Protein AF-A0A2N9MQH6-F1 (afdb_monomer)

Secondary structure (DSSP, 8-state):
------SSEEEEEEEESSEEEEEEEESSS-EE-TTSPEEPS-S--EEEEEE-TT--EEEETTS-----TTBPPBTTB----EEEEEEE-SEEEEEEEEETT--BHHHHSSSS-GGG-B-------SS------EEEEEEEE-S-PPPTTHHHHHHHHHHHHHHHHHHHS--

Solvent-accessible surface area (backbone atoms only — not comparable to full-atom values): 9516 Å² total; per-residue (Å²): 140,83,81,67,83,65,73,84,39,44,64,46,79,46,82,42,79,41,27,30,38,36,36,39,37,27,10,30,26,3,29,38,49,97,87,61,58,73,41,59,57,50,13,31,34,53,33,46,41,36,23,44,76,84,25,39,66,76,51,52,40,84,78,54,81,53,71,33,90,48,41,33,60,48,96,88,39,61,45,24,32,39,33,76,66,46,80,38,69,64,44,51,31,36,38,36,43,22,24,44,71,30,43,41,35,17,62,78,68,72,50,69,22,59,86,77,36,53,69,76,44,51,58,59,63,90,67,93,47,51,90,42,61,53,69,50,79,46,77,45,74,68,88,73,76,77,71,91,49,63,68,59,54,52,52,53,53,51,51,54,57,52,51,54,54,57,60,63,74,74,112

Structure (mmCIF, N/CA/C/O backbone):
data_AF-A0A2N9MQH6-F1
#
_entry.id   AF-A0A2N9MQH6-F1
#
loop_
_atom_site.group_PDB
_atom_site.id
_atom_site.type_symbol
_atom_site.label_atom_id
_atom_site.label_alt_id
_atom_site.label_comp_id
_atom_site.label_asym_id
_atom_site.label_entity_id
_atom_site.label_seq_id
_atom_site.pdbx_PDB_ins_code
_atom_site.Cartn_x
_atom_site.Cartn_y
_atom_site.Cartn_z
_atom_site.occupancy
_atom_site.B_iso_or_equiv
_atom_site.auth_seq_id
_atom_site.auth_comp_id
_atom_site.auth_asym_id
_atom_site.auth_atom_id
_atom_site.pdbx_PDB_model_num
ATOM 1 N N . MET A 1 1 ? 4.335 -13.867 12.969 1.00 35.47 1 MET A N 1
ATOM 2 C CA . MET A 1 1 ? 4.332 -13.043 11.745 1.00 35.47 1 MET A CA 1
ATOM 3 C C . MET A 1 1 ? 4.646 -13.991 10.598 1.00 35.47 1 MET A C 1
ATOM 5 O O . MET A 1 1 ? 5.753 -14.500 10.551 1.00 35.47 1 MET A O 1
ATOM 9 N N . GLY A 1 2 ? 3.634 -14.409 9.834 1.00 34.22 2 GLY A N 1
ATOM 10 C CA . GLY A 1 2 ? 3.766 -15.456 8.816 1.00 34.22 2 GLY A CA 1
ATOM 11 C C . GLY A 1 2 ? 3.480 -14.872 7.443 1.00 34.22 2 GLY A C 1
ATOM 12 O O . GLY A 1 2 ? 2.329 -14.598 7.127 1.00 34.22 2 GLY A O 1
ATOM 13 N N . GLU A 1 3 ? 4.531 -14.648 6.665 1.00 38.25 3 GLU A N 1
ATOM 14 C CA . GLU A 1 3 ? 4.451 -14.167 5.290 1.00 38.25 3 GLU A CA 1
ATOM 15 C C . GLU A 1 3 ? 4.019 -15.328 4.378 1.00 38.25 3 GLU A C 1
ATOM 17 O O . GLU A 1 3 ? 4.680 -16.366 4.320 1.00 38.25 3 GLU A O 1
ATOM 22 N N . ARG A 1 4 ? 2.888 -15.195 3.676 1.00 35.91 4 ARG A N 1
ATOM 23 C CA . ARG A 1 4 ? 2.466 -16.161 2.651 1.00 35.91 4 ARG A CA 1
ATOM 24 C C . ARG A 1 4 ? 2.895 -15.621 1.285 1.00 35.91 4 ARG A C 1
ATOM 26 O O . ARG A 1 4 ? 2.129 -14.932 0.626 1.00 35.91 4 ARG A O 1
ATOM 33 N N . ARG A 1 5 ? 4.121 -15.940 0.860 1.00 41.69 5 ARG A N 1
ATOM 34 C CA . ARG A 1 5 ? 4.606 -15.654 -0.502 1.00 41.69 5 ARG A CA 1
ATOM 35 C C . ARG A 1 5 ? 3.995 -16.660 -1.482 1.00 41.69 5 ARG A C 1
ATOM 37 O O . ARG A 1 5 ? 4.428 -17.809 -1.539 1.00 41.69 5 ARG A O 1
ATOM 44 N N . ARG A 1 6 ? 2.960 -16.268 -2.226 1.00 35.75 6 ARG A N 1
ATOM 45 C CA . ARG A 1 6 ? 2.454 -17.021 -3.386 1.00 35.75 6 ARG A CA 1
ATOM 46 C C . ARG A 1 6 ? 2.097 -16.027 -4.489 1.00 35.75 6 ARG A C 1
ATOM 48 O O . ARG A 1 6 ? 1.131 -15.296 -4.345 1.00 35.75 6 ARG A O 1
ATOM 55 N N . GLY A 1 7 ? 2.840 -16.061 -5.594 1.00 50.94 7 GLY A N 1
ATOM 56 C CA . GLY A 1 7 ? 2.585 -15.214 -6.762 1.00 50.94 7 GLY A CA 1
ATOM 57 C C . GLY A 1 7 ? 3.132 -13.794 -6.620 1.00 50.94 7 GLY A C 1
ATOM 58 O O . GLY A 1 7 ? 3.666 -13.432 -5.581 1.00 50.94 7 GLY A O 1
ATOM 59 N N . HIS A 1 8 ? 3.033 -13.025 -7.702 1.00 61.34 8 HIS A N 1
ATOM 60 C CA . HIS A 1 8 ? 3.584 -11.680 -7.941 1.00 61.34 8 HIS A CA 1
ATOM 61 C C . HIS A 1 8 ? 3.010 -10.559 -7.040 1.00 61.34 8 HIS A C 1
ATOM 63 O O . HIS A 1 8 ? 2.863 -9.417 -7.471 1.00 61.34 8 HIS A O 1
ATOM 69 N N . HIS A 1 9 ? 2.632 -10.902 -5.811 1.00 70.00 9 HIS A N 1
ATOM 70 C CA . HIS A 1 9 ? 2.088 -10.027 -4.789 1.00 70.00 9 HIS A CA 1
ATOM 71 C C . HIS A 1 9 ? 2.348 -10.620 -3.397 1.00 70.00 9 HIS A C 1
ATOM 73 O O . HIS A 1 9 ? 2.425 -11.838 -3.217 1.00 70.00 9 HIS A O 1
ATOM 79 N N . ALA A 1 10 ? 2.446 -9.756 -2.392 1.00 81.19 10 ALA A N 1
ATOM 80 C CA . ALA A 1 10 ? 2.451 -10.158 -0.990 1.00 81.19 10 ALA A CA 1
ATOM 81 C C . ALA A 1 10 ? 1.401 -9.359 -0.220 1.00 81.19 10 ALA A C 1
ATOM 83 O O . ALA A 1 10 ? 1.108 -8.216 -0.558 1.00 81.19 10 ALA A O 1
ATOM 84 N N . ILE A 1 11 ? 0.829 -9.975 0.814 1.00 85.06 11 ILE A N 1
ATOM 85 C CA . ILE A 1 11 ? -0.176 -9.350 1.675 1.00 85.06 11 ILE A CA 1
ATOM 86 C C . ILE A 1 11 ? 0.334 -9.388 3.111 1.00 85.06 11 ILE A C 1
ATOM 88 O O . ILE A 1 11 ? 0.711 -10.449 3.619 1.00 85.06 11 ILE A O 1
ATOM 92 N N . GLN A 1 12 ? 0.307 -8.237 3.773 1.00 89.00 12 GLN A N 1
ATOM 93 C CA . GLN A 1 12 ? 0.674 -8.079 5.172 1.00 89.00 12 GLN A CA 1
ATOM 94 C C . GLN A 1 12 ? -0.505 -7.537 5.971 1.00 89.00 12 GLN A C 1
ATOM 96 O O . GLN A 1 12 ? -1.106 -6.526 5.620 1.00 89.00 12 GLN A O 1
ATOM 101 N N . SER A 1 13 ? -0.814 -8.192 7.087 1.00 90.31 13 SER A N 1
ATOM 102 C CA . SER A 1 13 ? -1.790 -7.683 8.049 1.00 90.31 13 SER A CA 1
ATOM 103 C C . SER A 1 13 ? -1.127 -6.745 9.055 1.00 90.31 13 SER A C 1
ATOM 105 O O . SER A 1 13 ? -0.046 -7.040 9.568 1.00 90.31 13 SER A O 1
ATOM 107 N N . VAL A 1 14 ? -1.802 -5.641 9.367 1.00 90.12 14 VAL A N 1
ATOM 108 C CA . VAL A 1 14 ? -1.371 -4.621 10.327 1.00 90.12 14 VAL A CA 1
ATOM 109 C C . VAL A 1 14 ? -2.489 -4.404 11.341 1.00 90.12 14 VAL A C 1
ATOM 111 O O . VAL A 1 14 ? -3.638 -4.179 10.969 1.00 90.12 14 VAL A O 1
ATOM 114 N N . GLN A 1 15 ? -2.159 -4.471 12.630 1.00 91.31 15 GLN A N 1
ATOM 115 C CA . GLN A 1 15 ? -3.099 -4.149 13.700 1.00 91.31 15 GLN A CA 1
ATOM 116 C C . GLN A 1 15 ? -2.946 -2.681 14.095 1.00 91.31 15 GLN A C 1
ATOM 118 O O . GLN A 1 15 ? -1.854 -2.245 14.456 1.00 91.31 15 GLN A O 1
ATOM 123 N N . LEU A 1 16 ? -4.046 -1.937 14.071 1.00 87.19 16 LEU A N 1
ATOM 124 C CA . LEU A 1 16 ? -4.104 -0.530 14.445 1.00 87.19 16 LEU A CA 1
ATOM 125 C C . LEU A 1 16 ? -4.948 -0.330 15.700 1.00 87.19 16 LEU A C 1
ATOM 127 O O . LEU A 1 16 ? -5.866 -1.095 15.990 1.00 87.19 16 LEU A O 1
ATOM 131 N N . VAL A 1 17 ? -4.631 0.728 16.444 1.00 84.94 17 VAL A N 1
ATOM 132 C CA . VAL A 1 17 ? -5.293 1.109 17.702 1.00 84.94 17 VAL A CA 1
ATOM 133 C C . VAL A 1 17 ? -5.733 2.579 17.697 1.00 84.94 17 VAL A C 1
ATOM 135 O O . VAL A 1 17 ? -5.746 3.224 18.738 1.00 84.94 17 VAL A O 1
ATOM 138 N N . GLY A 1 18 ? -6.096 3.127 16.530 1.00 84.81 18 GLY A N 1
ATOM 139 C CA . GLY A 1 18 ? -6.407 4.557 16.388 1.00 84.81 18 GLY A CA 1
ATOM 140 C C . GLY A 1 18 ? -5.181 5.384 15.995 1.00 84.81 18 GLY A C 1
ATOM 141 O O . GLY A 1 18 ? -4.815 6.331 16.687 1.00 84.81 18 GLY A O 1
ATOM 142 N N . GLN A 1 19 ? -4.496 4.986 14.923 1.00 92.19 19 GLN A N 1
ATOM 143 C CA . GLN A 1 19 ? -3.224 5.578 14.493 1.00 92.19 19 GLN A CA 1
ATOM 144 C C . GLN A 1 19 ? -3.327 6.042 13.045 1.00 92.19 19 GLN A C 1
ATOM 146 O O . GLN A 1 19 ? -4.128 5.504 12.277 1.00 92.19 19 GLN A O 1
ATOM 151 N N . ARG A 1 20 ? -2.501 7.020 12.670 1.00 93.38 20 ARG A N 1
ATOM 152 C CA . ARG A 1 20 ? -2.282 7.323 11.259 1.00 93.38 20 ARG A CA 1
ATOM 153 C C . ARG A 1 20 ? -1.277 6.332 10.681 1.00 93.38 20 ARG A C 1
ATOM 155 O O . ARG A 1 20 ? -0.232 6.103 11.295 1.00 93.38 20 ARG A O 1
ATOM 162 N N . LEU A 1 21 ? -1.630 5.732 9.547 1.00 94.25 21 LEU A N 1
ATOM 163 C CA . LEU A 1 21 ? -0.820 4.739 8.846 1.00 94.25 21 LEU A CA 1
ATOM 164 C C . LEU A 1 21 ? -0.157 5.374 7.627 1.00 94.25 21 LEU A C 1
ATOM 166 O O . LEU A 1 21 ? -0.839 5.953 6.789 1.00 94.25 21 LEU A O 1
ATOM 170 N N . THR A 1 22 ? 1.151 5.186 7.501 1.00 93.88 22 THR A N 1
ATOM 171 C CA . THR A 1 22 ? 1.906 5.462 6.277 1.00 93.88 22 THR A CA 1
ATOM 172 C C . THR A 1 22 ? 2.701 4.214 5.905 1.00 93.88 22 THR A C 1
ATOM 174 O O . THR A 1 22 ? 3.177 3.506 6.794 1.00 93.88 22 THR A O 1
ATOM 177 N N . ALA A 1 23 ? 2.844 3.919 4.617 1.00 94.06 23 ALA A N 1
ATOM 178 C CA . ALA A 1 23 ? 3.687 2.828 4.140 1.00 94.06 23 ALA A CA 1
ATOM 179 C C . ALA A 1 23 ? 4.656 3.319 3.064 1.00 94.06 23 ALA A C 1
ATOM 181 O O . ALA A 1 23 ? 4.247 4.047 2.166 1.00 94.06 23 ALA A O 1
ATOM 182 N N . ILE A 1 24 ? 5.924 2.925 3.162 1.00 93.69 24 ILE A N 1
ATOM 183 C CA . ILE A 1 24 ? 7.006 3.374 2.276 1.00 93.69 24 ILE A CA 1
ATOM 184 C C . ILE A 1 24 ? 7.653 2.162 1.636 1.00 93.69 24 ILE A C 1
ATOM 186 O O . ILE A 1 24 ? 8.037 1.243 2.353 1.00 93.69 24 ILE A O 1
ATOM 190 N N . THR A 1 25 ? 7.816 2.164 0.317 1.00 93.00 25 THR A N 1
ATOM 191 C CA . THR A 1 25 ? 8.401 1.033 -0.407 1.00 93.00 25 THR A CA 1
ATOM 192 C C . THR A 1 25 ? 9.860 1.253 -0.784 1.00 93.00 25 THR A C 1
ATOM 194 O O . THR A 1 25 ? 10.328 2.379 -0.940 1.00 93.00 25 THR A O 1
ATOM 197 N N . TYR A 1 26 ? 10.546 0.137 -1.006 1.00 92.19 26 TYR A N 1
ATOM 198 C CA . TYR A 1 26 ? 11.891 0.056 -1.557 1.00 92.19 26 TYR A CA 1
ATOM 199 C C . TYR A 1 26 ? 11.927 -1.125 -2.529 1.00 92.19 26 TYR A C 1
ATOM 201 O O . TYR A 1 26 ? 11.610 -2.246 -2.131 1.00 92.19 26 TYR A O 1
ATOM 209 N N . GLY A 1 27 ? 12.306 -0.908 -3.784 1.00 88.38 27 GLY A N 1
ATOM 210 C CA . GLY A 1 27 ? 12.294 -1.964 -4.793 1.00 88.38 27 GLY A CA 1
ATOM 211 C C . GLY A 1 27 ? 13.052 -1.568 -6.049 1.00 88.38 27 GLY A C 1
ATOM 212 O O . GLY A 1 27 ? 14.258 -1.781 -6.155 1.00 88.38 27 GLY A O 1
ATOM 213 N N . TYR A 1 28 ? 12.362 -0.984 -7.027 1.00 87.00 28 TYR A N 1
ATOM 214 C CA . TYR A 1 28 ? 12.953 -0.696 -8.336 1.00 87.00 28 TYR A CA 1
ATOM 215 C C . TYR A 1 28 ? 14.170 0.237 -8.249 1.00 87.00 28 TYR A C 1
ATOM 217 O O . TYR A 1 28 ? 15.195 -0.041 -8.876 1.00 87.00 28 TYR A O 1
ATOM 225 N N . GLY A 1 29 ? 14.083 1.315 -7.460 1.00 87.88 29 GLY A N 1
ATOM 226 C CA . GLY A 1 29 ? 15.221 2.190 -7.175 1.00 87.88 29 GLY A CA 1
ATOM 227 C C . GLY A 1 29 ? 16.170 1.617 -6.121 1.00 87.88 29 GLY A C 1
ATOM 228 O O . GLY A 1 29 ? 17.330 2.023 -6.049 1.00 87.88 29 GLY A O 1
ATOM 229 N N . GLY A 1 30 ? 15.700 0.648 -5.334 1.00 90.19 30 GLY A N 1
ATOM 230 C CA . GLY A 1 30 ? 16.353 0.196 -4.113 1.00 90.19 30 GLY A CA 1
ATOM 231 C C . GLY A 1 30 ? 16.327 1.285 -3.041 1.00 90.19 30 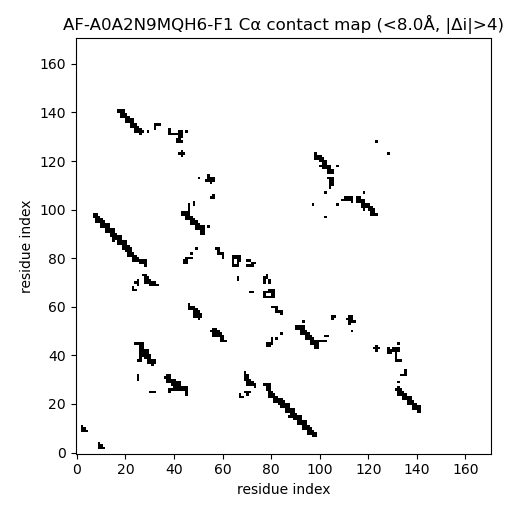GLY A C 1
ATOM 232 O O . GLY A 1 30 ? 15.615 2.285 -3.147 1.00 90.19 30 GLY A O 1
ATOM 233 N N . GLY A 1 31 ? 17.130 1.120 -1.996 1.0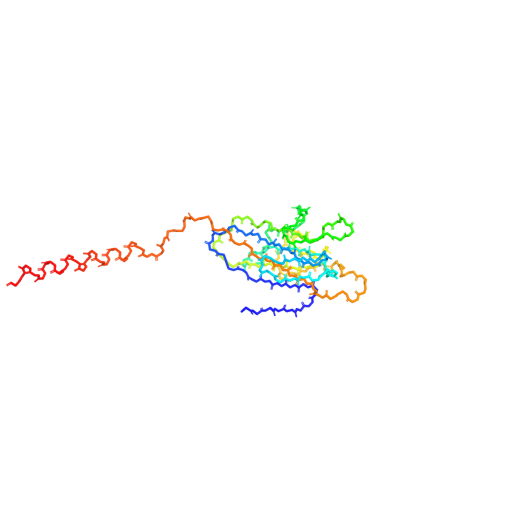0 93.00 31 GLY A N 1
ATOM 234 C CA . GLY A 1 31 ? 17.169 2.098 -0.917 1.00 93.00 31 GLY A CA 1
ATOM 235 C C . GLY A 1 31 ? 17.735 1.566 0.382 1.00 93.00 31 GLY A C 1
ATOM 236 O O . GLY A 1 31 ? 18.291 0.470 0.451 1.00 93.00 31 GLY A O 1
ATOM 237 N N . VAL A 1 32 ? 17.564 2.366 1.424 1.00 95.50 32 VAL A N 1
ATOM 238 C CA . VAL A 1 32 ? 17.784 1.965 2.808 1.00 95.50 32 VAL A CA 1
ATOM 239 C C . VAL A 1 32 ? 16.453 2.107 3.522 1.00 95.50 32 VAL A C 1
ATOM 241 O O . VAL A 1 32 ? 15.906 3.206 3.605 1.00 95.50 32 VAL A O 1
ATOM 244 N N . SER A 1 33 ? 15.938 0.988 4.020 1.00 93.00 33 SER A N 1
ATOM 245 C CA . SER A 1 33 ? 14.719 0.991 4.828 1.00 93.00 33 SER A CA 1
ATOM 246 C C . SER A 1 33 ? 14.897 1.828 6.094 1.00 93.00 33 SER A C 1
ATOM 248 O O . SER A 1 33 ? 16.013 1.997 6.596 1.00 93.00 33 SER A O 1
ATOM 250 N N . LEU A 1 34 ? 13.798 2.316 6.664 1.00 91.44 34 LEU A N 1
ATOM 251 C CA . LEU A 1 34 ? 13.797 3.047 7.933 1.00 91.44 34 LEU A CA 1
ATOM 252 C C . LEU A 1 34 ? 14.374 2.220 9.087 1.00 91.44 34 LEU A C 1
ATOM 254 O O . LEU A 1 34 ? 14.827 2.778 10.085 1.00 91.44 34 LEU A O 1
ATOM 258 N N . THR A 1 35 ? 14.373 0.893 8.954 1.00 91.25 35 THR A N 1
ATOM 259 C CA . THR A 1 35 ? 14.952 -0.029 9.938 1.00 91.25 35 THR A CA 1
ATOM 260 C C . THR A 1 35 ? 16.443 -0.315 9.714 1.00 91.25 35 THR A C 1
ATOM 262 O O . THR A 1 35 ? 17.065 -0.970 10.552 1.00 91.25 35 THR A O 1
ATOM 265 N N . GLY A 1 36 ? 17.045 0.193 8.629 1.00 91.56 36 GLY A N 1
ATOM 266 C CA . GLY A 1 36 ? 18.480 0.096 8.331 1.00 91.56 36 GLY A CA 1
ATOM 267 C C . GLY A 1 36 ? 18.921 -0.910 7.250 1.00 91.56 36 GLY A C 1
ATOM 268 O O . GLY A 1 36 ? 19.975 -0.676 6.655 1.00 91.56 36 GLY A O 1
ATOM 269 N N . PRO A 1 37 ? 18.195 -2.006 6.942 1.00 93.62 37 PRO A N 1
ATOM 270 C CA . PRO A 1 37 ? 18.519 -2.869 5.808 1.00 93.62 37 PRO A CA 1
ATOM 271 C C . PRO A 1 37 ? 18.609 -2.127 4.471 1.00 93.62 37 PRO A C 1
ATOM 273 O O . PRO A 1 37 ? 17.740 -1.315 4.141 1.00 93.62 37 PRO A O 1
ATOM 276 N N . ILE A 1 38 ? 19.642 -2.465 3.694 1.00 94.25 38 ILE A N 1
ATOM 277 C CA . ILE A 1 38 ? 19.822 -2.023 2.308 1.00 94.25 38 ILE A CA 1
ATOM 278 C C . ILE A 1 38 ? 19.017 -2.946 1.395 1.00 94.25 38 ILE A C 1
ATOM 280 O O . ILE A 1 38 ? 19.200 -4.164 1.427 1.00 94.25 38 ILE A O 1
ATOM 284 N N . ILE A 1 39 ? 18.171 -2.353 0.560 1.00 91.44 39 ILE A N 1
ATOM 285 C CA . ILE A 1 39 ? 17.399 -3.042 -0.469 1.00 91.44 39 ILE A CA 1
ATOM 286 C C . ILE A 1 39 ? 18.066 -2.754 -1.817 1.00 91.44 39 ILE A C 1
ATOM 288 O O . ILE A 1 39 ? 18.192 -1.581 -2.189 1.00 91.44 39 ILE A O 1
ATOM 292 N N . PRO A 1 40 ? 18.560 -3.779 -2.533 1.00 89.31 40 PRO A N 1
ATOM 293 C CA . PRO A 1 40 ? 19.212 -3.569 -3.816 1.00 89.31 40 PRO A CA 1
ATOM 294 C C . PRO A 1 40 ? 18.208 -3.056 -4.853 1.00 89.31 40 PRO A C 1
ATOM 296 O O . PRO A 1 40 ? 17.020 -3.362 -4.803 1.00 89.31 40 PRO A O 1
ATOM 299 N N . ALA A 1 41 ? 18.703 -2.257 -5.795 1.00 86.75 41 ALA A N 1
ATOM 300 C CA . ALA A 1 41 ? 17.900 -1.777 -6.911 1.00 86.75 41 ALA A CA 1
ATOM 301 C C . ALA A 1 41 ? 17.608 -2.900 -7.912 1.00 86.75 41 ALA A C 1
ATOM 303 O O . ALA A 1 41 ? 18.379 -3.853 -8.043 1.00 86.75 41 ALA A O 1
ATOM 304 N N . GLY A 1 42 ? 16.552 -2.721 -8.704 1.00 80.12 42 GLY A N 1
ATOM 305 C CA . GLY A 1 42 ? 16.191 -3.656 -9.767 1.00 80.12 42 GLY A CA 1
ATOM 306 C C . GLY A 1 42 ? 15.124 -4.677 -9.386 1.00 80.12 42 GLY A C 1
ATOM 307 O O . GLY A 1 42 ? 14.916 -5.607 -10.158 1.00 80.12 42 GLY A O 1
ATOM 308 N N . GLY A 1 43 ? 14.427 -4.482 -8.263 1.00 81.12 43 GLY A N 1
ATOM 309 C CA . GLY A 1 43 ? 13.174 -5.175 -7.972 1.00 81.12 43 GLY A CA 1
ATOM 310 C C . GLY A 1 43 ? 12.011 -4.703 -8.858 1.00 81.12 43 GLY A C 1
ATOM 311 O O . GLY A 1 43 ? 12.195 -4.133 -9.941 1.00 81.12 43 GLY A O 1
ATOM 312 N N . LEU A 1 44 ? 10.787 -4.926 -8.378 1.00 84.38 44 LEU A N 1
ATOM 313 C CA . LEU A 1 44 ? 9.562 -4.433 -9.017 1.00 84.38 44 LEU A CA 1
ATOM 314 C C . LEU A 1 44 ? 9.356 -2.934 -8.756 1.00 84.38 44 LEU A C 1
ATOM 316 O O . LEU A 1 44 ? 9.850 -2.418 -7.756 1.00 84.38 44 LEU A O 1
ATOM 320 N N . ALA A 1 45 ? 8.624 -2.246 -9.639 1.00 88.00 45 ALA A N 1
ATOM 321 C CA . ALA A 1 45 ? 8.052 -0.932 -9.334 1.00 88.00 45 ALA A CA 1
ATOM 322 C C . ALA A 1 45 ? 6.828 -1.161 -8.432 1.00 88.00 45 ALA A C 1
ATOM 324 O O . ALA A 1 45 ? 5.860 -1.760 -8.907 1.00 88.00 45 ALA A O 1
ATOM 325 N N . PRO A 1 46 ? 6.886 -0.810 -7.139 1.00 89.94 46 PRO A N 1
ATOM 326 C CA . PRO A 1 46 ? 5.879 -1.229 -6.178 1.00 89.94 46 PRO A CA 1
ATOM 327 C C . PRO A 1 46 ? 4.593 -0.424 -6.270 1.00 89.94 46 PRO A C 1
ATOM 329 O O . PRO A 1 46 ? 4.582 0.776 -6.530 1.00 89.94 46 PRO A O 1
ATOM 332 N N . TYR A 1 47 ? 3.501 -1.122 -5.997 1.00 91.50 47 TYR A N 1
ATOM 333 C CA . TYR A 1 47 ? 2.171 -0.565 -5.872 1.00 91.50 47 TYR A CA 1
ATOM 334 C C . TYR A 1 47 ? 1.536 -1.084 -4.589 1.00 91.50 47 TYR A C 1
ATOM 336 O O . TYR A 1 47 ? 1.532 -2.295 -4.350 1.00 91.50 47 TYR A O 1
ATOM 344 N N . LEU A 1 48 ? 1.043 -0.174 -3.749 1.00 94.44 48 LEU A N 1
ATOM 345 C CA . LEU A 1 48 ? 0.390 -0.532 -2.494 1.00 94.44 48 LEU A CA 1
ATOM 346 C C . LEU A 1 48 ? -1.111 -0.279 -2.581 1.00 94.44 48 LEU A C 1
ATOM 348 O O . LEU A 1 48 ? -1.535 0.776 -3.052 1.00 94.44 48 LEU A O 1
ATOM 352 N N . SER A 1 49 ? -1.888 -1.217 -2.042 1.00 95.31 49 SER A N 1
ATOM 353 C CA . SER A 1 49 ? -3.322 -1.052 -1.787 1.00 95.31 49 SER A CA 1
ATOM 354 C C . SER A 1 49 ? -3.625 -1.425 -0.336 1.00 95.31 49 SER A C 1
ATOM 356 O O . SER A 1 49 ? -3.100 -2.414 0.187 1.00 95.31 49 SER A O 1
ATOM 358 N N . LEU A 1 50 ? -4.466 -0.629 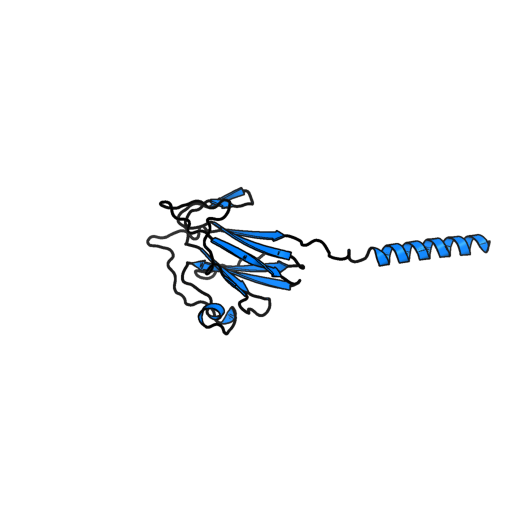0.320 1.00 96.50 50 LEU A N 1
ATOM 359 C CA . LEU A 1 50 ? -4.908 -0.819 1.697 1.00 96.50 50 LEU A CA 1
ATOM 360 C C . LEU A 1 50 ? -6.361 -1.301 1.736 1.00 96.50 50 LEU A C 1
ATOM 362 O O . LEU A 1 50 ? -7.229 -0.733 1.071 1.00 96.50 50 LEU A O 1
ATOM 366 N N . PHE A 1 51 ? -6.624 -2.284 2.595 1.00 97.56 51 PHE A N 1
ATOM 367 C CA . PHE A 1 51 ? -7.942 -2.862 2.829 1.00 97.56 51 PHE A CA 1
ATOM 368 C C . PHE A 1 51 ? -8.283 -2.909 4.318 1.00 97.56 51 PHE A C 1
ATOM 370 O O . PHE A 1 51 ? -7.398 -3.046 5.172 1.00 97.56 51 PHE A O 1
ATOM 377 N N . ASP A 1 52 ? -9.574 -2.827 4.633 1.00 96.25 52 ASP A N 1
ATOM 378 C CA . ASP A 1 52 ? -10.080 -3.071 5.985 1.00 96.25 52 ASP A CA 1
ATOM 379 C C . ASP A 1 52 ? -10.143 -4.575 6.331 1.00 96.25 52 ASP A C 1
ATOM 381 O O . ASP A 1 52 ? -9.790 -5.444 5.533 1.00 96.25 52 ASP A O 1
ATOM 385 N N . ALA A 1 53 ? -10.608 -4.901 7.541 1.00 94.88 53 ALA A N 1
ATOM 386 C CA . ALA A 1 53 ? -10.723 -6.281 8.019 1.00 94.88 53 ALA A CA 1
ATOM 387 C C . ALA A 1 53 ? -11.683 -7.162 7.195 1.00 94.88 53 ALA A C 1
ATOM 389 O O . ALA A 1 53 ? -11.576 -8.387 7.250 1.00 94.88 53 ALA A O 1
ATOM 390 N N . SER A 1 54 ? -12.625 -6.555 6.469 1.00 95.81 54 SER A N 1
ATOM 391 C CA . SER A 1 54 ? -13.561 -7.256 5.581 1.00 95.81 54 SER A CA 1
ATOM 392 C C . SER A 1 54 ? -13.009 -7.389 4.159 1.00 95.81 54 SER A C 1
ATOM 394 O O . SER A 1 54 ? -13.650 -8.004 3.311 1.00 95.81 54 SER A O 1
ATOM 396 N N . GLY A 1 55 ? -11.827 -6.826 3.895 1.00 95.75 55 GLY A N 1
ATOM 397 C CA . GLY A 1 55 ? -11.211 -6.788 2.579 1.00 95.75 55 GLY A CA 1
ATOM 398 C C . GLY A 1 55 ? -11.725 -5.654 1.694 1.00 95.75 55 GLY A C 1
ATOM 399 O O . GLY A 1 55 ? -11.442 -5.686 0.500 1.00 95.75 55 GLY A O 1
ATOM 400 N N . ASN A 1 56 ? -12.460 -4.667 2.220 1.00 96.44 56 ASN A N 1
ATOM 401 C CA . ASN A 1 56 ? -12.901 -3.525 1.414 1.00 96.44 56 ASN A CA 1
ATOM 402 C C . ASN A 1 56 ? -11.717 -2.601 1.120 1.00 96.44 56 ASN A C 1
ATOM 404 O O . ASN A 1 56 ? -10.937 -2.299 2.025 1.00 96.44 56 ASN A O 1
ATOM 408 N N . PHE A 1 57 ? -11.610 -2.130 -0.122 1.00 96.62 57 PHE A N 1
ATOM 409 C CA . PHE A 1 57 ? -10.579 -1.179 -0.538 1.00 96.62 57 PHE A CA 1
ATOM 410 C C . PHE A 1 57 ? -10.747 0.179 0.157 1.00 96.62 57 PHE A C 1
ATOM 412 O O . PHE A 1 57 ? -11.861 0.693 0.269 1.00 96.62 57 PHE A O 1
ATOM 419 N N . LEU A 1 58 ? -9.631 0.760 0.599 1.00 95.38 58 LEU A N 1
ATOM 420 C CA . LEU A 1 58 ? -9.594 2.066 1.257 1.00 95.38 58 LEU A CA 1
ATOM 421 C C . LEU A 1 58 ? -8.814 3.100 0.441 1.00 95.38 58 LEU A C 1
ATOM 423 O O . LEU A 1 58 ? -9.333 4.178 0.164 1.00 95.38 58 LEU A O 1
ATOM 427 N N . VAL A 1 59 ? -7.562 2.791 0.093 1.00 94.88 59 VAL A N 1
ATOM 428 C CA . VAL A 1 59 ? -6.656 3.707 -0.616 1.00 94.88 59 VAL A CA 1
ATOM 429 C C . VAL A 1 59 ? -5.519 2.939 -1.292 1.00 94.88 59 VAL A C 1
ATOM 431 O O . VAL A 1 59 ? -5.216 1.806 -0.911 1.00 94.88 59 VAL A O 1
ATOM 434 N N . SER A 1 60 ? -4.875 3.569 -2.273 1.00 94.62 60 SER A N 1
ATOM 435 C CA . SER A 1 60 ? -3.686 3.064 -2.958 1.00 94.62 60 SER A CA 1
ATOM 436 C C . SER A 1 60 ? -2.672 4.170 -3.241 1.00 94.62 60 SER A C 1
ATOM 438 O O . SER A 1 60 ? -2.921 5.357 -3.024 1.00 94.62 60 SER A O 1
ATOM 440 N N . THR A 1 61 ? -1.532 3.775 -3.799 1.00 92.12 61 THR A N 1
ATOM 441 C CA . THR A 1 61 ? -0.476 4.679 -4.274 1.00 92.12 61 THR A CA 1
ATOM 442 C C . THR A 1 61 ? -0.740 5.254 -5.669 1.00 92.12 61 THR A C 1
ATOM 444 O O . THR A 1 61 ? 0.161 5.831 -6.272 1.00 92.12 61 THR A O 1
ATOM 447 N N . TYR A 1 62 ? -1.950 5.103 -6.223 1.00 84.31 62 TYR A N 1
ATOM 448 C CA . TYR A 1 62 ? -2.289 5.677 -7.532 1.00 84.31 62 TYR A CA 1
ATOM 449 C C . TYR A 1 62 ? -2.238 7.214 -7.536 1.00 84.31 62 TYR A C 1
ATOM 451 O O . TYR A 1 62 ? -1.866 7.833 -8.534 1.00 84.31 62 TYR A O 1
ATOM 459 N N . TYR A 1 63 ? -2.594 7.842 -6.411 1.00 65.56 63 TYR A N 1
ATOM 460 C CA . TYR A 1 63 ? -2.671 9.294 -6.272 1.00 65.56 63 TYR A CA 1
ATOM 461 C C . TYR A 1 63 ? -1.472 9.842 -5.494 1.00 65.56 63 TYR A C 1
ATOM 463 O O . TYR A 1 63 ? -1.537 10.033 -4.285 1.00 65.56 63 TYR A O 1
ATOM 471 N N . GLY A 1 64 ? -0.397 10.155 -6.216 1.00 59.62 64 GLY A N 1
ATOM 472 C CA . GLY A 1 64 ? 0.764 10.855 -5.664 1.00 59.62 64 GLY A CA 1
ATOM 473 C C . GLY A 1 64 ? 1.999 9.968 -5.581 1.00 59.62 64 GLY A C 1
ATOM 474 O O . GLY A 1 64 ? 2.082 9.053 -4.775 1.00 59.62 64 GLY A O 1
ATOM 475 N N . VAL A 1 65 ? 2.985 10.290 -6.417 1.00 62.75 65 VAL A N 1
ATOM 476 C CA . VAL A 1 65 ? 4.318 9.682 -6.406 1.00 62.75 65 VAL A CA 1
ATOM 477 C C . VAL A 1 65 ? 5.325 10.769 -6.074 1.00 62.75 65 VAL A C 1
ATOM 479 O O . VAL A 1 65 ? 5.768 11.527 -6.936 1.00 62.75 65 VAL A O 1
ATOM 482 N N . THR A 1 66 ? 5.662 10.878 -4.796 1.00 71.94 66 THR A N 1
ATOM 483 C CA . THR A 1 66 ? 6.866 11.577 -4.345 1.00 71.94 66 THR A CA 1
ATOM 484 C C . THR A 1 66 ? 7.860 10.539 -3.879 1.00 71.94 66 THR A C 1
ATOM 486 O O . THR A 1 66 ? 7.464 9.580 -3.225 1.00 71.94 66 THR A O 1
ATOM 489 N N . CYS A 1 67 ? 9.139 10.728 -4.211 1.00 86.38 67 CYS A N 1
ATOM 490 C CA . CYS A 1 67 ? 10.156 9.765 -3.820 1.00 86.38 67 CYS A CA 1
ATOM 491 C C . CYS A 1 67 ? 10.233 9.687 -2.296 1.00 86.38 67 CYS A C 1
ATOM 493 O O . CYS A 1 67 ? 10.559 10.706 -1.673 1.00 86.38 67 CYS A O 1
ATOM 495 N N . PRO A 1 68 ? 9.895 8.539 -1.693 1.00 90.69 68 PRO A N 1
ATOM 496 C CA . PRO A 1 68 ? 9.802 8.466 -0.254 1.00 90.69 68 PRO A CA 1
ATOM 497 C C . PRO A 1 68 ? 11.187 8.484 0.385 1.00 90.69 68 PRO A C 1
ATOM 499 O O . PRO A 1 68 ? 12.209 8.186 -0.240 1.00 90.69 68 PRO A O 1
ATOM 502 N N . SER A 1 69 ? 11.223 8.824 1.671 1.00 90.69 69 SER A N 1
ATOM 503 C CA . SER A 1 69 ? 12.472 8.848 2.428 1.00 90.69 69 SER A CA 1
ATOM 504 C C . SER A 1 69 ? 13.152 7.474 2.430 1.00 90.69 69 SER A C 1
ATOM 506 O O . SER A 1 69 ? 12.530 6.449 2.716 1.00 90.69 69 SER A O 1
ATOM 508 N N . GLY A 1 70 ? 14.451 7.461 2.130 1.00 91.81 70 GLY A N 1
ATOM 509 C CA . GLY A 1 70 ? 15.269 6.248 2.079 1.00 91.81 70 GLY A CA 1
ATOM 510 C C . GLY A 1 70 ? 15.211 5.490 0.750 1.00 91.81 70 GLY A C 1
ATOM 511 O O . GLY A 1 70 ? 16.083 4.654 0.515 1.00 91.81 70 GLY A O 1
ATOM 512 N N . ALA A 1 71 ? 14.256 5.787 -0.136 1.00 93.06 71 ALA A N 1
ATOM 513 C CA . ALA A 1 71 ? 14.238 5.229 -1.484 1.00 93.06 71 ALA A CA 1
ATOM 514 C C . ALA A 1 71 ? 15.186 5.987 -2.421 1.00 93.06 71 ALA A C 1
ATOM 516 O O . ALA A 1 71 ? 15.433 7.186 -2.270 1.00 93.06 71 ALA A O 1
ATOM 517 N N . ASN A 1 72 ? 15.719 5.273 -3.408 1.00 92.00 72 ASN A N 1
ATOM 518 C CA . ASN A 1 72 ? 16.625 5.825 -4.409 1.00 92.00 72 ASN A CA 1
ATOM 519 C C . ASN A 1 72 ? 15.916 6.051 -5.751 1.00 92.00 72 ASN A C 1
ATOM 521 O O . ASN A 1 72 ? 14.873 5.475 -6.051 1.00 92.00 72 ASN A O 1
ATOM 525 N N . THR A 1 73 ? 16.527 6.876 -6.602 1.00 89.12 73 THR A N 1
ATOM 526 C CA . THR A 1 73 ? 16.068 7.060 -7.986 1.00 89.12 73 THR A CA 1
ATOM 527 C C . THR A 1 73 ? 16.786 6.105 -8.937 1.00 89.12 73 THR A C 1
ATOM 529 O O . THR A 1 73 ? 17.958 5.781 -8.752 1.00 89.12 73 THR A O 1
ATOM 532 N N . PHE A 1 74 ? 16.100 5.696 -10.003 1.00 84.88 74 PHE A N 1
ATOM 533 C CA . PHE A 1 74 ? 16.674 4.963 -11.125 1.00 84.88 74 PHE A CA 1
ATOM 534 C C . PHE A 1 74 ? 16.542 5.803 -12.398 1.00 84.88 74 PHE A C 1
ATOM 536 O O . PHE A 1 74 ? 15.440 6.193 -12.786 1.00 84.88 74 PHE A O 1
ATOM 543 N N . ASN A 1 75 ? 17.666 6.108 -13.053 1.00 86.38 75 ASN A N 1
ATOM 544 C CA . ASN A 1 75 ? 17.717 7.009 -14.214 1.00 86.38 75 ASN A CA 1
ATOM 545 C C . ASN A 1 75 ? 16.990 8.348 -13.972 1.00 86.38 75 ASN A C 1
ATOM 547 O O . ASN A 1 75 ? 16.245 8.820 -14.828 1.00 86.38 75 ASN A O 1
ATOM 551 N N . GLY A 1 76 ? 17.161 8.932 -12.780 1.00 85.25 76 GLY A N 1
ATOM 552 C CA . GLY A 1 76 ? 16.552 10.213 -12.401 1.00 85.25 76 GLY A CA 1
ATOM 553 C C . GLY A 1 76 ? 15.054 10.164 -12.080 1.00 85.25 76 GLY A C 1
ATOM 554 O O . GLY A 1 76 ? 14.482 11.201 -11.767 1.00 85.25 76 GLY A O 1
ATOM 555 N N . ASN A 1 77 ? 14.425 8.987 -12.125 1.00 85.25 77 ASN A N 1
ATOM 556 C CA . ASN A 1 77 ? 13.017 8.797 -11.783 1.00 85.25 77 ASN A CA 1
ATOM 557 C C . ASN A 1 77 ? 12.893 8.019 -10.473 1.00 85.25 77 ASN A C 1
ATOM 559 O O . ASN A 1 77 ? 13.697 7.124 -10.208 1.00 85.25 77 ASN A O 1
ATOM 563 N N . CYS A 1 78 ? 11.881 8.334 -9.669 1.00 87.50 78 CYS A N 1
ATOM 564 C CA . CYS A 1 78 ? 11.545 7.529 -8.504 1.00 87.50 78 CYS A CA 1
ATOM 565 C C . CYS A 1 78 ? 10.372 6.612 -8.831 1.00 87.50 78 CYS A C 1
ATOM 567 O O . CYS A 1 78 ? 9.348 7.070 -9.331 1.00 87.50 78 CYS A O 1
ATOM 569 N N . TYR A 1 79 ? 10.563 5.324 -8.575 1.00 88.19 79 TYR A N 1
ATOM 570 C CA . TYR A 1 79 ? 9.576 4.278 -8.847 1.00 88.19 79 TYR A CA 1
ATOM 571 C C . TYR A 1 79 ? 8.996 3.687 -7.563 1.00 88.19 79 TYR A C 1
ATOM 573 O O . TYR A 1 79 ? 8.003 2.974 -7.617 1.00 88.19 79 TYR A O 1
ATOM 581 N N . ASP A 1 80 ? 9.629 3.982 -6.432 1.00 90.62 80 ASP A N 1
ATOM 582 C CA . ASP A 1 80 ? 9.157 3.660 -5.097 1.00 90.62 80 ASP A CA 1
ATOM 583 C C . ASP A 1 80 ? 8.146 4.706 -4.616 1.00 90.62 80 ASP A C 1
ATOM 585 O O . ASP A 1 80 ? 8.180 5.867 -5.035 1.00 90.62 80 ASP A O 1
ATOM 589 N N . VAL A 1 81 ? 7.228 4.281 -3.751 1.00 92.00 81 VAL A N 1
ATOM 590 C CA . VAL A 1 81 ? 5.998 4.999 -3.423 1.00 92.00 81 VAL A CA 1
ATOM 591 C C . VAL A 1 81 ? 5.801 5.135 -1.915 1.00 92.00 81 VAL A C 1
ATOM 593 O O . VAL A 1 81 ? 6.241 4.297 -1.123 1.00 92.00 81 VAL A O 1
ATOM 596 N N . GLU A 1 82 ? 5.094 6.196 -1.530 1.00 92.69 82 GLU A N 1
ATOM 597 C CA . GLU A 1 82 ? 4.535 6.375 -0.192 1.00 92.69 82 GLU A CA 1
ATOM 598 C C . GLU A 1 82 ? 3.010 6.280 -0.267 1.00 92.69 82 GLU A C 1
ATOM 600 O O . GLU A 1 82 ? 2.387 6.934 -1.102 1.00 92.69 82 GLU A O 1
ATOM 605 N N . MET A 1 83 ? 2.400 5.485 0.608 1.00 93.56 83 MET A N 1
ATOM 606 C CA . MET A 1 83 ? 0.951 5.418 0.785 1.00 93.56 83 MET A CA 1
ATOM 607 C C . MET A 1 83 ? 0.567 6.085 2.104 1.00 93.56 83 MET A C 1
ATOM 609 O O . MET A 1 83 ? 0.995 5.617 3.161 1.00 93.56 83 MET A O 1
ATOM 613 N N . ASP A 1 84 ? -0.282 7.114 2.065 1.00 93.06 84 ASP A N 1
ATOM 614 C CA . ASP A 1 84 ? -0.931 7.667 3.260 1.00 93.06 84 ASP A CA 1
ATOM 615 C C . ASP A 1 84 ? -2.313 7.024 3.447 1.00 93.06 84 ASP A C 1
ATOM 617 O O . ASP A 1 84 ? -3.248 7.268 2.686 1.00 93.06 84 ASP A O 1
ATOM 621 N N . GLY A 1 85 ? -2.433 6.178 4.471 1.00 92.44 85 GLY A N 1
ATOM 622 C CA . GLY A 1 85 ? -3.683 5.535 4.877 1.00 92.44 85 GLY A CA 1
ATOM 623 C C . GLY A 1 85 ? -4.594 6.431 5.716 1.00 92.44 85 GLY A C 1
ATOM 624 O O . GLY A 1 85 ? -5.720 6.039 6.025 1.00 92.44 85 GLY A O 1
ATOM 625 N N . GLY A 1 86 ? -4.122 7.613 6.120 1.00 92.56 86 GLY A N 1
ATOM 626 C CA . GLY A 1 86 ? -4.845 8.506 7.012 1.00 92.56 86 GLY A CA 1
ATOM 627 C C . GLY A 1 86 ? -5.022 7.933 8.421 1.00 92.56 86 GLY A C 1
ATOM 628 O O . GLY A 1 86 ? -4.390 6.951 8.818 1.00 92.56 86 GLY A O 1
ATOM 629 N N . LEU A 1 87 ? -5.857 8.601 9.223 1.00 93.56 87 LEU A N 1
ATOM 630 C CA . LEU A 1 87 ? -6.206 8.161 10.574 1.00 93.56 87 LEU A CA 1
ATOM 631 C C . LEU A 1 87 ? -7.236 7.031 10.505 1.00 93.56 87 LEU A C 1
ATOM 633 O O . LEU A 1 87 ? -8.367 7.245 10.073 1.00 93.56 87 LEU A O 1
ATOM 637 N N . LEU A 1 88 ? -6.856 5.854 10.992 1.00 93.62 88 LEU A N 1
ATOM 638 C CA . LEU A 1 88 ? -7.684 4.654 10.940 1.00 93.62 88 LEU A CA 1
ATOM 639 C C . LEU A 1 88 ? -8.151 4.257 12.338 1.00 93.62 88 LEU A C 1
ATOM 641 O O . LEU A 1 88 ? -7.418 4.391 13.323 1.00 93.62 88 LEU A O 1
ATOM 645 N N . ALA A 1 89 ? -9.384 3.761 12.421 1.00 92.19 89 ALA A N 1
ATOM 646 C CA . ALA A 1 89 ? -9.952 3.251 13.661 1.00 92.19 89 ALA A CA 1
ATOM 647 C C . ALA A 1 89 ? -9.155 2.036 14.184 1.00 92.19 89 ALA A C 1
ATOM 649 O O . ALA A 1 89 ? -8.422 1.391 13.430 1.00 92.19 89 ALA A O 1
ATOM 650 N N . PRO A 1 90 ? -9.279 1.690 15.478 1.00 92.50 90 PRO A N 1
ATOM 651 C CA . PRO A 1 90 ? -8.751 0.429 15.979 1.00 92.50 90 PRO A CA 1
ATOM 652 C C . PRO A 1 90 ? -9.305 -0.760 15.182 1.00 92.50 90 PRO A C 1
ATOM 654 O O . PRO A 1 90 ? -10.519 -0.893 15.033 1.00 92.50 90 PRO A O 1
ATOM 657 N N . GLY A 1 91 ? -8.429 -1.630 14.686 1.00 93.25 91 GLY A N 1
ATOM 658 C CA . GLY A 1 91 ? -8.828 -2.733 13.816 1.00 93.25 91 GLY A CA 1
ATOM 659 C C . GLY A 1 91 ? -7.655 -3.442 13.149 1.00 93.25 91 GLY A C 1
ATOM 660 O O . GLY A 1 91 ? -6.498 -3.057 13.312 1.00 93.25 91 GLY A O 1
ATOM 661 N N . THR A 1 92 ? -7.967 -4.497 12.402 1.00 95.50 92 THR A N 1
ATOM 662 C CA . THR A 1 92 ? -7.011 -5.180 11.527 1.00 95.50 92 THR A CA 1
ATOM 663 C C . THR A 1 92 ? -7.172 -4.650 10.112 1.00 95.50 92 THR A C 1
ATOM 665 O O . THR A 1 92 ? -8.285 -4.572 9.605 1.00 95.50 92 THR A O 1
ATOM 668 N N . TYR A 1 93 ? -6.057 -4.323 9.477 1.00 96.81 93 TYR A N 1
ATOM 669 C CA . TYR A 1 93 ? -5.997 -3.857 8.100 1.00 96.81 93 TYR A CA 1
ATOM 670 C C . TYR A 1 93 ? -5.049 -4.744 7.306 1.00 96.81 93 TYR A C 1
ATOM 672 O O . TYR A 1 93 ? -4.178 -5.409 7.877 1.00 96.81 93 TYR A O 1
ATOM 680 N N . GLN A 1 94 ? -5.218 -4.772 5.992 1.00 97.25 94 GLN A N 1
ATOM 681 C CA . GLN A 1 94 ? -4.370 -5.536 5.088 1.00 97.25 94 GLN A CA 1
ATOM 682 C C . GLN A 1 94 ? -3.743 -4.592 4.073 1.00 97.25 94 GLN A C 1
ATOM 684 O O . GLN A 1 94 ? -4.435 -3.789 3.461 1.00 97.25 94 GLN A O 1
ATOM 689 N N . ILE A 1 95 ? -2.430 -4.690 3.903 1.00 96.31 95 ILE A N 1
ATOM 690 C CA . ILE A 1 95 ? -1.695 -4.008 2.843 1.00 96.31 95 ILE A CA 1
ATOM 691 C C . ILE A 1 95 ? -1.282 -5.073 1.841 1.00 96.31 95 ILE A C 1
ATOM 693 O O . ILE A 1 95 ? -0.659 -6.066 2.227 1.00 96.31 95 ILE A O 1
ATOM 697 N N . SER A 1 96 ? -1.609 -4.873 0.571 1.00 95.00 96 SER A N 1
ATOM 698 C CA . SER A 1 96 ? -1.014 -5.641 -0.517 1.00 95.00 96 SER A CA 1
ATOM 699 C C . SER A 1 96 ? 0.087 -4.837 -1.184 1.00 95.00 96 SER A C 1
ATOM 701 O O . SER A 1 96 ? -0.103 -3.653 -1.449 1.00 95.00 96 SER A O 1
ATOM 703 N N . ILE A 1 97 ? 1.192 -5.501 -1.508 1.00 92.19 97 ILE A N 1
ATOM 704 C CA . ILE A 1 97 ? 2.211 -4.994 -2.422 1.00 92.19 97 ILE A CA 1
ATOM 705 C C . ILE A 1 97 ? 2.173 -5.801 -3.714 1.00 92.19 97 ILE A C 1
ATOM 707 O O . ILE A 1 97 ? 2.196 -7.036 -3.683 1.00 92.19 97 ILE A O 1
ATOM 711 N N . THR A 1 98 ? 2.118 -5.102 -4.841 1.00 90.75 98 THR A N 1
ATOM 712 C CA . THR A 1 98 ? 2.131 -5.679 -6.186 1.00 90.75 98 THR A CA 1
ATOM 713 C C . THR A 1 98 ? 3.095 -4.912 -7.094 1.00 90.75 98 THR A C 1
ATOM 715 O O . THR A 1 98 ? 3.667 -3.895 -6.698 1.00 90.75 98 THR A O 1
ATOM 718 N N . ALA A 1 99 ? 3.321 -5.418 -8.309 1.00 88.62 99 ALA A N 1
ATOM 719 C CA . ALA A 1 99 ? 3.946 -4.620 -9.359 1.00 88.62 99 ALA A CA 1
ATOM 720 C C . ALA A 1 99 ? 2.964 -3.549 -9.861 1.00 88.62 99 ALA A C 1
ATOM 722 O O . ALA A 1 99 ? 1.765 -3.811 -9.952 1.00 88.62 99 ALA A O 1
ATOM 723 N N . TRP A 1 100 ? 3.475 -2.373 -10.229 1.00 87.00 100 TRP A N 1
ATOM 724 C CA . TRP A 1 100 ? 2.714 -1.310 -10.889 1.00 87.00 100 TRP A CA 1
ATOM 725 C C . TRP A 1 100 ? 1.821 -1.878 -12.005 1.00 87.00 100 TRP A C 1
ATOM 727 O O . TRP A 1 100 ? 2.261 -2.749 -12.750 1.00 87.00 100 TRP A O 1
ATOM 737 N N . GLU A 1 101 ? 0.580 -1.388 -12.099 1.00 88.50 101 GLU A N 1
ATOM 738 C CA . GLU A 1 101 ? -0.537 -1.882 -12.939 1.00 88.50 101 GLU A CA 1
ATOM 739 C C . GLU A 1 101 ? -1.249 -3.153 -12.453 1.00 88.50 101 GLU A C 1
ATOM 741 O O . GLU A 1 101 ? -2.399 -3.371 -12.841 1.00 88.50 101 GLU A O 1
ATOM 746 N N . ASN A 1 102 ? -0.662 -3.941 -11.548 1.00 91.06 102 ASN A N 1
ATOM 747 C CA . ASN A 1 102 ? -1.352 -5.065 -10.911 1.00 91.06 102 ASN A CA 1
ATOM 748 C C . ASN A 1 102 ? -2.277 -4.586 -9.776 1.00 91.06 102 ASN A C 1
ATOM 750 O O . ASN A 1 102 ? -2.042 -4.867 -8.595 1.00 91.06 102 ASN A O 1
ATOM 754 N N . LEU A 1 103 ? -3.281 -3.786 -10.127 1.00 92.25 103 LEU A N 1
ATOM 755 C CA . LEU A 1 103 ? -4.237 -3.205 -9.188 1.00 92.25 103 LEU A CA 1
ATOM 756 C C . LEU A 1 103 ? -5.135 -4.291 -8.595 1.00 92.25 103 LEU A C 1
ATOM 758 O O . LEU A 1 103 ? -5.383 -5.325 -9.218 1.00 92.25 103 LEU A O 1
ATOM 762 N N . SER A 1 104 ? -5.659 -4.041 -7.398 1.00 93.88 104 SER A N 1
ATOM 763 C CA . SER A 1 104 ? -6.725 -4.890 -6.868 1.00 93.88 104 SER A CA 1
ATOM 764 C C . SER A 1 104 ? -7.998 -4.734 -7.694 1.00 93.88 104 SER A C 1
ATOM 766 O O . SER A 1 104 ? -8.315 -3.634 -8.154 1.00 93.88 104 SER A O 1
ATOM 768 N N . ASP A 1 105 ? -8.754 -5.816 -7.859 1.00 94.62 105 ASP A N 1
ATOM 769 C CA . ASP A 1 105 ? -10.030 -5.743 -8.575 1.00 94.62 105 ASP A CA 1
ATOM 770 C C . ASP A 1 105 ? -11.045 -4.866 -7.833 1.00 94.62 105 ASP A C 1
ATOM 772 O O . ASP A 1 105 ? -11.789 -4.120 -8.469 1.00 94.62 105 ASP A O 1
ATOM 776 N N . ALA A 1 106 ? -10.995 -4.868 -6.496 1.00 94.69 106 ALA A N 1
ATOM 777 C CA . ALA A 1 106 ? -11.808 -4.000 -5.646 1.00 94.69 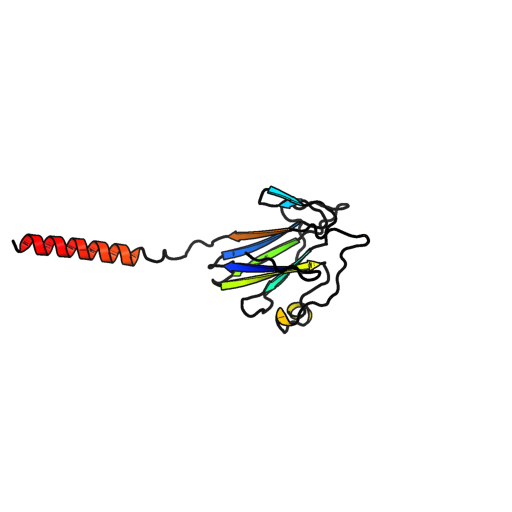106 ALA A CA 1
ATOM 778 C C . ALA A 1 106 ? -11.597 -2.506 -5.947 1.00 94.69 106 ALA A C 1
ATOM 780 O O . ALA A 1 106 ? -12.553 -1.732 -5.992 1.00 94.69 106 ALA A O 1
ATOM 781 N N . GLU A 1 107 ? -10.348 -2.104 -6.182 1.00 94.06 107 GLU A N 1
ATOM 782 C CA . GLU A 1 107 ? -10.000 -0.746 -6.599 1.00 94.06 107 GLU A CA 1
ATOM 783 C C . GLU A 1 107 ? -10.418 -0.475 -8.046 1.00 94.06 107 GLU A C 1
ATOM 785 O O . GLU A 1 107 ? -11.108 0.504 -8.322 1.00 94.06 107 GLU A O 1
ATOM 790 N N . ASN A 1 108 ? -10.024 -1.352 -8.971 1.00 92.12 108 ASN A N 1
ATOM 791 C CA . ASN A 1 108 ? -10.196 -1.134 -10.406 1.00 92.12 108 ASN A CA 1
ATOM 792 C C . ASN A 1 108 ? -11.676 -1.106 -10.829 1.00 92.12 108 ASN A C 1
ATOM 794 O O . ASN A 1 108 ? -12.056 -0.376 -11.743 1.00 92.12 108 ASN A O 1
ATOM 798 N N . GLN A 1 109 ? -12.523 -1.889 -10.158 1.00 90.94 109 GLN A N 1
ATOM 799 C CA . GLN A 1 109 ? -13.964 -1.949 -10.419 1.00 90.94 109 GLN A CA 1
ATOM 800 C C . GLN A 1 109 ? -14.771 -1.019 -9.499 1.00 90.94 109 GLN A C 1
ATOM 802 O O . GLN A 1 109 ? -15.967 -0.826 -9.721 1.00 90.94 109 GLN A O 1
ATOM 807 N N . GLY A 1 110 ? -14.149 -0.471 -8.448 1.00 89.56 110 GLY A N 1
ATOM 808 C CA . GLY A 1 110 ? -14.814 0.313 -7.402 1.00 89.56 110 GLY A CA 1
ATOM 809 C C . GLY A 1 110 ? -15.811 -0.483 -6.547 1.00 89.56 110 GLY A C 1
ATOM 810 O O . GLY A 1 110 ? -16.575 0.105 -5.782 1.00 89.56 110 GLY A O 1
ATOM 811 N N . THR A 1 111 ? -15.842 -1.810 -6.692 1.00 91.25 111 THR A N 1
ATOM 812 C CA . THR A 1 111 ? -16.704 -2.741 -5.951 1.00 91.25 111 THR A CA 1
ATOM 813 C C . THR A 1 111 ? -15.961 -4.057 -5.739 1.00 91.25 111 THR A C 1
ATOM 815 O O . THR A 1 111 ? -15.073 -4.378 -6.521 1.00 91.25 111 THR A O 1
ATOM 818 N N . GLY A 1 112 ? -16.339 -4.822 -4.713 1.00 92.81 112 GLY A N 1
ATOM 8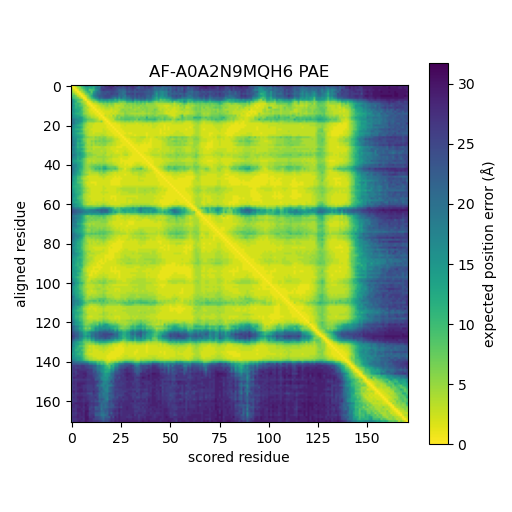19 C CA . GLY A 1 112 ? -15.685 -6.088 -4.378 1.00 92.81 112 GLY A CA 1
ATOM 820 C C . GLY A 1 112 ? -14.753 -5.978 -3.173 1.00 92.81 112 GLY A C 1
ATOM 821 O O . GLY A 1 112 ? -14.833 -5.035 -2.384 1.00 92.81 112 GLY A O 1
ATOM 822 N N . THR A 1 113 ? -13.894 -6.979 -3.011 1.00 96.31 113 THR A N 1
ATOM 823 C CA . THR A 1 113 ? -12.979 -7.132 -1.876 1.00 96.31 113 THR A CA 1
ATOM 824 C C . THR A 1 113 ? -11.610 -7.644 -2.322 1.00 96.31 113 THR A C 1
ATOM 826 O O . THR A 1 113 ? -11.440 -8.131 -3.436 1.00 96.31 113 THR A O 1
ATOM 829 N N . LEU A 1 114 ? -10.631 -7.624 -1.416 1.00 95.00 114 LEU A N 1
ATOM 830 C CA . LEU A 1 114 ? -9.320 -8.250 -1.616 1.00 95.00 114 LEU A CA 1
ATOM 831 C C . LEU A 1 114 ? -9.405 -9.721 -2.076 1.00 95.00 114 LEU A C 1
ATOM 833 O O . LEU A 1 114 ? -8.491 -10.212 -2.736 1.00 95.00 114 LEU A O 1
ATOM 837 N N . ALA A 1 115 ? -10.480 -10.439 -1.732 1.00 95.31 115 ALA A N 1
ATOM 838 C CA . ALA A 1 115 ? -10.657 -11.836 -2.121 1.00 95.31 115 ALA A CA 1
ATOM 839 C C . ALA A 1 115 ? -10.936 -12.024 -3.622 1.00 95.31 115 ALA A C 1
ATOM 841 O O . ALA A 1 115 ? -10.704 -13.121 -4.130 1.00 95.31 115 ALA A O 1
ATOM 842 N N . ASP A 1 116 ? -11.391 -10.977 -4.316 1.00 94.75 116 ASP A N 1
ATOM 843 C CA . ASP A 1 116 ? -11.654 -11.020 -5.759 1.00 94.75 116 ASP A CA 1
ATOM 844 C C . ASP A 1 116 ? -10.351 -11.048 -6.568 1.00 94.75 116 ASP A C 1
ATOM 846 O O . ASP A 1 116 ? -10.319 -11.571 -7.679 1.00 94.75 116 ASP A O 1
ATOM 850 N N . GLY A 1 117 ? -9.250 -10.603 -5.955 1.00 93.56 117 GLY A N 1
ATOM 851 C CA . GLY A 1 117 ? -7.909 -10.706 -6.504 1.00 93.56 117 GLY A CA 1
ATOM 852 C C . GLY A 1 117 ? -7.409 -9.406 -7.120 1.00 93.56 117 GLY A C 1
ATOM 853 O O . GLY A 1 117 ? -7.663 -8.305 -6.622 1.00 93.56 117 GLY A O 1
ATOM 854 N N . PHE A 1 118 ? -6.596 -9.565 -8.159 1.00 93.19 118 PHE A N 1
ATOM 855 C CA . PHE A 1 118 ? -5.869 -8.492 -8.819 1.00 93.19 118 PHE A CA 1
ATOM 856 C C . PHE A 1 118 ? -5.990 -8.662 -10.326 1.00 93.19 118 PHE A C 1
ATOM 858 O O . PHE A 1 118 ? -6.111 -9.788 -10.817 1.00 93.19 118 PHE A O 1
ATOM 865 N N . THR A 1 119 ? -5.845 -7.556 -11.053 1.00 91.88 119 THR A N 1
ATOM 866 C CA . THR A 1 119 ? -5.970 -7.513 -12.517 1.00 91.88 119 THR A CA 1
ATOM 867 C C . THR A 1 119 ? -5.017 -8.474 -13.236 1.00 91.88 119 THR A C 1
ATOM 869 O O . THR A 1 119 ? -5.225 -8.795 -14.406 1.00 91.88 119 THR A O 1
ATOM 872 N N . GLY A 1 120 ? -3.948 -8.920 -12.563 1.00 87.94 120 GLY A N 1
ATOM 873 C CA . GLY A 1 120 ? -2.908 -9.773 -13.136 1.00 87.94 120 GLY A CA 1
ATOM 874 C C . GLY A 1 120 ? -2.042 -9.036 -14.155 1.00 87.94 120 GLY A C 1
ATOM 875 O O . GLY A 1 120 ? -1.235 -9.661 -14.843 1.00 87.94 120 GLY A O 1
ATOM 876 N N . LEU A 1 121 ? -2.230 -7.720 -14.261 1.00 84.25 121 LEU A N 1
ATOM 877 C CA . LEU A 1 121 ? -1.394 -6.830 -15.046 1.00 84.25 121 LEU A CA 1
ATOM 878 C C . LEU A 1 121 ? -0.112 -6.527 -14.263 1.00 84.25 121 LEU A C 1
ATOM 880 O O . LEU A 1 121 ? 0.112 -7.053 -13.178 1.00 84.25 121 LEU A O 1
ATOM 884 N N . GLY A 1 122 ? 0.751 -5.693 -14.825 1.00 79.25 122 GLY A N 1
ATOM 885 C CA . GLY A 1 122 ? 2.014 -5.324 -14.207 1.00 79.25 122 GLY A CA 1
ATOM 886 C C . GLY A 1 122 ? 3.180 -6.222 -14.591 1.00 79.25 122 GLY A C 1
ATOM 887 O O . GLY A 1 122 ? 3.055 -7.407 -14.900 1.00 79.25 122 GLY A O 1
ATOM 888 N N . ASN A 1 123 ? 4.354 -5.603 -14.626 1.00 75.12 123 ASN A N 1
ATOM 889 C CA . ASN A 1 123 ? 5.563 -6.203 -15.159 1.00 75.12 123 ASN A CA 1
ATOM 890 C C . ASN A 1 123 ? 6.667 -6.152 -14.102 1.00 75.12 123 ASN A C 1
ATOM 892 O O . ASN A 1 123 ? 6.951 -5.096 -13.539 1.00 75.12 123 ASN A O 1
ATOM 896 N N . LEU A 1 124 ? 7.334 -7.284 -13.872 1.00 70.94 124 LEU A N 1
ATOM 897 C CA . LEU A 1 124 ? 8.547 -7.337 -13.048 1.00 70.94 124 LEU A CA 1
ATOM 898 C C . LEU A 1 124 ? 9.777 -6.758 -13.773 1.00 70.94 124 LEU A C 1
ATOM 900 O O . LEU A 1 124 ? 10.851 -6.674 -13.189 1.00 70.94 124 LEU A O 1
ATOM 904 N N . GLY A 1 125 ? 9.619 -6.332 -15.028 1.00 63.12 125 GLY A N 1
ATOM 905 C CA . GLY A 1 125 ? 10.692 -5.958 -15.941 1.00 63.12 125 GLY A CA 1
ATOM 906 C C . GLY A 1 125 ? 11.233 -7.170 -16.707 1.00 63.12 125 GLY A C 1
ATOM 907 O O . GLY A 1 125 ? 10.927 -8.319 -16.401 1.00 63.12 125 GLY A O 1
ATOM 908 N N . THR A 1 126 ? 12.032 -6.919 -17.745 1.00 53.97 126 THR A N 1
ATOM 909 C CA . THR A 1 126 ? 12.730 -7.977 -18.494 1.00 53.97 126 THR A CA 1
ATOM 910 C C . THR A 1 126 ? 13.989 -8.441 -17.761 1.00 53.97 126 THR A C 1
ATOM 912 O O . THR A 1 126 ? 14.760 -7.607 -17.278 1.00 53.97 126 THR A O 1
ATOM 915 N N . GLY A 1 127 ? 14.239 -9.753 -17.776 1.00 51.91 127 GLY A N 1
ATOM 916 C CA . GLY A 1 127 ? 15.296 -10.412 -17.002 1.00 51.91 127 GLY A CA 1
ATOM 917 C C . GLY A 1 127 ? 14.756 -10.862 -15.649 1.00 51.91 127 GLY A C 1
ATOM 918 O O . GLY A 1 127 ? 13.827 -10.241 -15.148 1.00 51.91 127 GLY A O 1
ATOM 919 N N . ASP A 1 128 ? 15.298 -11.944 -15.088 1.00 51.56 128 ASP A N 1
ATOM 920 C CA . ASP A 1 128 ? 14.932 -12.492 -13.775 1.00 51.56 128 ASP A CA 1
ATOM 921 C C . ASP A 1 128 ? 15.190 -11.468 -12.660 1.00 51.56 128 ASP A C 1
ATOM 923 O O . ASP A 1 128 ? 16.163 -11.556 -11.909 1.00 51.56 128 ASP A O 1
ATOM 927 N N . ARG A 1 129 ? 14.355 -10.433 -12.581 1.00 60.59 129 ARG A N 1
ATOM 928 C CA . ARG A 1 129 ? 14.437 -9.439 -11.529 1.00 60.59 129 ARG A CA 1
ATOM 929 C C . ARG A 1 129 ? 14.042 -10.137 -10.251 1.00 60.59 129 ARG A C 1
ATOM 931 O O . ARG A 1 129 ? 12.942 -10.679 -10.123 1.00 60.59 129 ARG A O 1
ATOM 938 N N . ALA A 1 130 ? 15.008 -10.188 -9.346 1.00 63.00 130 ALA A N 1
ATOM 939 C CA . ALA A 1 130 ? 14.812 -10.727 -8.026 1.00 63.00 130 ALA A CA 1
ATOM 940 C C . ALA A 1 130 ? 13.626 -10.004 -7.375 1.00 63.00 130 ALA A C 1
ATOM 942 O O . ALA A 1 130 ? 13.387 -8.816 -7.609 1.00 63.00 130 ALA A O 1
ATOM 943 N N . LEU A 1 131 ? 12.867 -10.733 -6.559 1.00 76.06 131 LEU A N 1
ATOM 944 C CA . LEU A 1 131 ? 11.801 -10.181 -5.719 1.00 76.06 131 LEU A CA 1
ATOM 945 C C . LEU A 1 131 ? 12.412 -9.396 -4.543 1.00 76.06 131 LEU A C 1
ATOM 947 O O . LEU A 1 131 ? 12.044 -9.592 -3.386 1.00 76.06 131 LEU A O 1
ATOM 951 N N . ASP A 1 132 ? 13.374 -8.534 -4.864 1.00 82.62 132 ASP A N 1
ATOM 952 C CA . ASP A 1 132 ? 14.091 -7.659 -3.957 1.00 82.62 132 ASP A CA 1
ATOM 953 C C . ASP A 1 132 ? 13.239 -6.412 -3.766 1.00 82.62 132 ASP A C 1
ATOM 955 O O . ASP A 1 132 ? 13.368 -5.403 -4.460 1.00 82.62 132 ASP A O 1
ATOM 959 N N . TYR A 1 133 ? 12.289 -6.535 -2.852 1.00 87.69 133 TYR A N 1
ATOM 960 C CA . TYR A 1 133 ? 11.468 -5.432 -2.398 1.00 87.69 133 TYR A CA 1
ATOM 961 C C . TYR A 1 133 ? 11.304 -5.502 -0.884 1.00 87.69 133 TYR A C 1
ATOM 963 O O . TYR A 1 133 ? 11.367 -6.567 -0.266 1.00 87.69 133 TYR A O 1
ATOM 971 N N . ALA A 1 134 ? 11.042 -4.350 -0.290 1.00 90.81 134 ALA A N 1
ATOM 972 C CA . ALA A 1 134 ? 10.578 -4.227 1.076 1.00 90.81 134 ALA A CA 1
ATOM 973 C C . ALA A 1 134 ? 9.621 -3.043 1.170 1.00 90.81 134 ALA A C 1
ATOM 975 O O . ALA A 1 134 ? 9.575 -2.184 0.289 1.00 90.81 134 ALA A O 1
ATOM 976 N N . PHE A 1 135 ? 8.872 -2.981 2.260 1.00 93.06 135 PHE A N 1
ATOM 977 C CA . PHE A 1 135 ? 8.205 -1.753 2.644 1.00 93.06 135 PHE A CA 1
ATOM 978 C C . PHE A 1 135 ? 8.155 -1.648 4.160 1.00 93.06 135 PHE A C 1
ATOM 980 O O . PHE A 1 135 ? 8.033 -2.653 4.863 1.00 93.06 135 PHE A O 1
ATOM 987 N N . ASP A 1 136 ? 8.247 -0.422 4.648 1.00 94.69 136 ASP A N 1
ATOM 988 C CA . ASP A 1 136 ? 8.067 -0.109 6.053 1.00 94.69 136 ASP A CA 1
ATOM 989 C C . ASP A 1 136 ? 6.641 0.369 6.298 1.00 94.69 136 ASP A C 1
ATOM 991 O O . ASP A 1 136 ? 6.054 1.076 5.479 1.00 94.69 136 ASP A O 1
ATOM 995 N N . VAL A 1 137 ? 6.093 0.002 7.456 1.00 94.62 137 VAL A N 1
ATOM 996 C CA . VAL A 1 137 ? 4.810 0.509 7.948 1.00 94.62 137 VAL A CA 1
ATOM 997 C C . VAL A 1 137 ? 5.084 1.435 9.123 1.00 94.62 137 VAL A C 1
ATOM 999 O O . VAL A 1 137 ? 5.561 1.004 10.173 1.00 94.62 137 VAL A O 1
ATOM 1002 N N . VAL A 1 138 ? 4.759 2.711 8.949 1.00 93.69 138 VAL A N 1
ATOM 1003 C CA . VAL A 1 138 ? 4.934 3.760 9.949 1.00 93.69 138 VAL A CA 1
ATOM 1004 C C . VAL A 1 138 ? 3.584 4.066 10.581 1.00 93.69 138 VAL A C 1
ATOM 1006 O O . VAL A 1 138 ? 2.635 4.463 9.906 1.00 93.69 138 VAL A O 1
ATOM 1009 N N . LEU A 1 139 ? 3.500 3.879 11.897 1.00 93.19 139 LEU A N 1
ATOM 1010 C CA . LEU A 1 139 ? 2.300 4.147 12.680 1.00 93.19 139 LEU A CA 1
ATOM 1011 C C . LEU A 1 139 ? 2.553 5.346 13.587 1.00 93.19 139 LEU A C 1
ATOM 1013 O O . LEU A 1 139 ? 3.490 5.341 14.384 1.00 93.19 139 LEU A O 1
ATOM 1017 N N . THR A 1 140 ? 1.715 6.373 13.471 1.00 91.44 140 THR A N 1
ATOM 1018 C CA . THR A 1 140 ? 1.795 7.564 14.324 1.00 91.44 140 THR A CA 1
ATOM 1019 C C . THR A 1 140 ? 0.541 7.691 15.179 1.00 91.44 140 THR A C 1
ATOM 1021 O O . THR A 1 140 ? -0.585 7.762 14.681 1.00 91.44 140 THR A O 1
ATOM 1024 N N . SER A 1 141 ? 0.733 7.684 16.496 1.00 83.31 141 SER A N 1
ATOM 1025 C CA . SER A 1 141 ? -0.352 7.823 17.466 1.00 83.31 141 SER A CA 1
ATOM 1026 C C . SER A 1 141 ? -0.827 9.270 17.539 1.00 83.31 141 SER A C 1
ATOM 1028 O O . SER A 1 141 ? -0.048 10.163 17.868 1.00 83.31 141 SER A O 1
ATOM 1030 N N . ASN A 1 142 ? -2.127 9.500 17.351 1.00 64.56 142 ASN A N 1
ATOM 1031 C CA . ASN A 1 142 ? -2.770 10.709 17.857 1.00 64.56 142 ASN A CA 1
ATOM 1032 C C . ASN A 1 142 ? -3.122 10.434 19.319 1.00 64.56 142 ASN A C 1
ATOM 1034 O O . ASN A 1 142 ? -4.163 9.854 19.617 1.00 64.56 142 ASN A O 1
ATOM 1038 N N . ALA A 1 143 ? -2.194 10.731 20.228 1.00 55.28 143 ALA A N 1
ATOM 1039 C CA . ALA A 1 143 ? -2.312 10.395 21.642 1.00 55.28 143 ALA A CA 1
ATOM 1040 C C . ALA A 1 143 ? -3.532 11.073 22.293 1.00 55.28 143 ALA A C 1
ATOM 1042 O O . ALA A 1 143 ? -3.467 12.195 22.791 1.00 55.28 143 ALA A O 1
ATOM 1043 N N . THR A 1 144 ? -4.665 10.377 22.310 1.00 53.47 144 THR A N 1
ATOM 1044 C CA . THR A 1 144 ? -5.741 10.585 23.287 1.00 53.47 144 THR A CA 1
ATOM 1045 C C . THR A 1 144 ? -6.469 9.267 23.551 1.00 53.47 144 THR A C 1
ATOM 1047 O O . THR A 1 144 ? -7.692 9.207 23.587 1.00 53.47 144 THR A O 1
ATOM 1050 N N . ALA A 1 145 ? -5.727 8.169 23.712 1.00 57.03 145 ALA A N 1
ATOM 1051 C CA . ALA A 1 145 ? -6.301 6.963 24.296 1.00 57.03 145 ALA A CA 1
ATOM 1052 C C . ALA A 1 145 ? -6.383 7.168 25.822 1.00 57.03 145 ALA A C 1
ATOM 1054 O O . ALA A 1 145 ? -5.349 7.438 26.437 1.00 57.03 145 ALA A O 1
ATOM 1055 N N . PRO A 1 146 ? -7.567 7.073 26.459 1.00 55.00 146 PRO A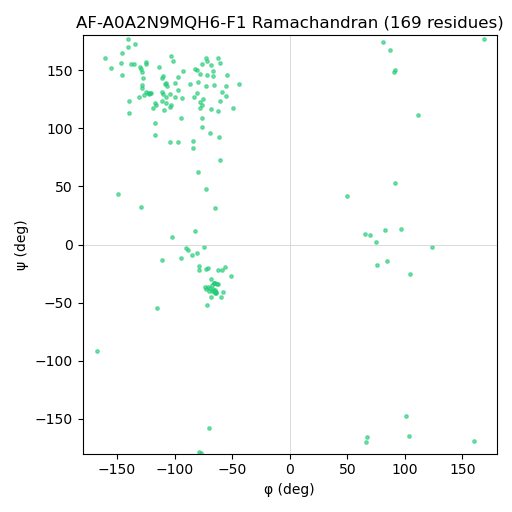 N 1
ATOM 1056 C CA . PRO A 1 146 ? -7.644 6.994 27.910 1.00 55.00 146 PRO A CA 1
ATOM 1057 C C . PRO A 1 146 ? -6.899 5.733 28.353 1.00 55.00 146 PRO A C 1
ATOM 1059 O O . PRO A 1 146 ? -7.219 4.642 27.883 1.00 55.00 146 PRO A O 1
ATOM 1062 N N . GLU A 1 147 ? -5.906 5.879 29.231 1.00 59.94 147 GLU A N 1
ATOM 1063 C CA . GLU A 1 147 ? -5.189 4.752 29.837 1.00 59.94 147 GLU A CA 1
ATOM 1064 C C . GLU A 1 147 ? -6.212 3.730 30.378 1.00 59.94 147 GLU A C 1
ATOM 1066 O O . GLU A 1 147 ? -7.014 4.076 31.261 1.00 59.94 147 GLU A O 1
ATOM 1071 N N . PRO A 1 148 ? -6.240 2.487 29.860 1.00 59.62 148 PRO A N 1
ATOM 1072 C CA . PRO A 1 148 ? -7.171 1.477 30.328 1.00 59.62 148 PRO A CA 1
ATOM 1073 C C . PRO A 1 148 ? -6.765 1.064 31.745 1.00 59.62 148 PRO A C 1
ATOM 1075 O O . PRO A 1 148 ? -5.901 0.219 31.950 1.00 59.62 148 PRO A O 1
ATOM 1078 N N . GLY A 1 149 ? -7.399 1.678 32.743 1.00 59.69 149 GLY A N 1
ATOM 1079 C CA . GLY A 1 149 ? -7.405 1.171 34.114 1.00 59.69 149 GLY A CA 1
ATOM 1080 C C . GLY A 1 149 ? -6.898 2.105 35.212 1.00 59.69 149 GLY A C 1
ATOM 1081 O O . GLY A 1 149 ? -6.990 1.727 36.381 1.00 59.69 149 GLY A O 1
ATOM 1082 N N . SER A 1 150 ? -6.431 3.320 34.907 1.00 60.34 150 SER A N 1
ATOM 1083 C CA . SER A 1 150 ? -5.933 4.255 35.938 1.00 60.34 150 SER A CA 1
ATOM 1084 C C . SER A 1 150 ? -7.020 4.668 36.939 1.00 60.34 150 SER A C 1
ATOM 1086 O O . SER A 1 150 ? -6.763 4.818 38.131 1.00 60.34 150 SER A O 1
ATOM 1088 N N . LEU A 1 151 ? -8.271 4.783 36.481 1.00 59.09 151 LEU A N 1
ATOM 1089 C CA . LEU A 1 151 ? -9.413 5.092 37.348 1.00 59.09 151 LEU A CA 1
ATOM 1090 C C . LEU A 1 151 ? -9.803 3.907 38.241 1.00 59.09 151 LEU A C 1
ATOM 1092 O O . LEU A 1 151 ? -10.133 4.098 39.411 1.00 59.09 151 LEU A O 1
ATOM 1096 N N . THR A 1 152 ? -9.730 2.680 37.722 1.00 62.38 152 THR A N 1
ATOM 1097 C 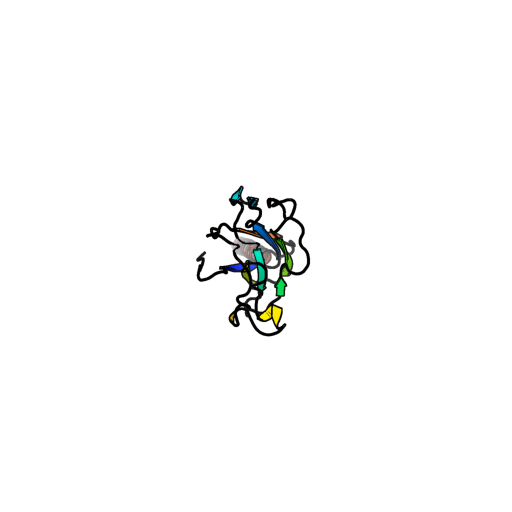CA . THR A 1 152 ? -10.058 1.473 38.492 1.00 62.38 152 THR A CA 1
ATOM 1098 C C . THR A 1 152 ? -9.011 1.166 39.559 1.00 62.38 152 THR A C 1
ATOM 1100 O O . THR A 1 152 ? -9.377 0.771 40.663 1.00 62.38 152 THR A O 1
ATOM 1103 N N . SER A 1 153 ? -7.725 1.402 39.285 1.00 62.78 153 SER A N 1
ATOM 1104 C CA . SER A 1 153 ? -6.657 1.206 40.273 1.00 62.78 153 SER A CA 1
ATOM 1105 C C . SER A 1 153 ? -6.652 2.296 41.353 1.00 62.78 153 SER A C 1
ATOM 1107 O O . SER A 1 153 ? -6.484 1.964 42.529 1.00 62.78 153 SER A O 1
ATOM 1109 N N . LEU A 1 154 ? -6.954 3.561 41.018 1.00 62.22 154 LEU A N 1
ATOM 1110 C CA . LEU A 1 154 ? -7.156 4.607 42.034 1.00 62.22 154 LEU A CA 1
ATOM 1111 C C . LEU A 1 154 ? -8.380 4.336 42.924 1.00 62.22 154 LEU A C 1
ATOM 1113 O O . LEU A 1 154 ? -8.302 4.510 44.142 1.00 62.22 154 LEU A O 1
ATOM 1117 N N . ALA A 1 155 ? -9.497 3.886 42.343 1.00 63.91 155 ALA A N 1
ATOM 1118 C CA . ALA A 1 155 ? -10.708 3.569 43.100 1.00 63.91 155 ALA A CA 1
ATOM 1119 C C . ALA A 1 155 ? -10.488 2.399 44.077 1.00 63.91 155 ALA A C 1
ATOM 1121 O O . ALA A 1 155 ? -10.919 2.462 45.232 1.00 63.91 155 ALA A O 1
ATOM 1122 N N . LEU A 1 156 ? -9.760 1.359 43.650 1.00 67.88 156 LEU A N 1
ATOM 1123 C CA . LEU A 1 156 ? -9.437 0.211 44.501 1.00 67.88 156 LEU A CA 1
ATOM 1124 C C . LEU A 1 156 ? -8.484 0.597 45.647 1.00 67.88 156 LEU A C 1
ATOM 1126 O O . LEU A 1 156 ? -8.686 0.183 46.791 1.00 67.88 156 LEU A O 1
ATOM 1130 N N . ALA A 1 157 ? -7.487 1.445 45.370 1.00 68.75 157 ALA A N 1
ATOM 1131 C CA . ALA A 1 157 ? -6.558 1.949 46.381 1.00 68.75 157 ALA A CA 1
ATOM 1132 C C . ALA A 1 157 ? -7.261 2.822 47.440 1.00 68.75 157 ALA A C 1
ATOM 1134 O O . ALA A 1 157 ? -6.996 2.685 48.638 1.00 68.75 157 ALA A O 1
ATOM 1135 N N . ALA A 1 158 ? -8.204 3.678 47.030 1.00 70.44 158 ALA A N 1
ATOM 1136 C CA . ALA A 1 158 ? -8.981 4.506 47.952 1.00 70.44 158 ALA A CA 1
ATOM 1137 C C . ALA A 1 158 ? -9.892 3.668 48.872 1.00 70.44 158 ALA A C 1
ATOM 1139 O O . ALA A 1 158 ? -9.968 3.936 50.075 1.00 70.44 158 ALA A O 1
ATOM 1140 N N . ALA A 1 159 ? -10.526 2.615 48.342 1.00 72.19 159 ALA A N 1
ATOM 1141 C CA . ALA A 1 159 ? -11.379 1.713 49.119 1.00 72.19 159 ALA A CA 1
ATOM 1142 C C . ALA A 1 159 ? -10.596 0.940 50.200 1.00 72.19 159 ALA A C 1
ATOM 1144 O O . ALA A 1 159 ? -11.043 0.841 51.346 1.00 72.19 159 ALA A O 1
ATOM 1145 N N . LEU A 1 160 ? -9.391 0.459 49.875 1.00 71.25 160 LEU A N 1
ATOM 1146 C CA . LEU A 1 160 ? -8.508 -0.239 50.820 1.00 71.25 160 LEU A CA 1
ATOM 1147 C C . LEU A 1 160 ? -7.990 0.695 51.934 1.00 71.25 160 LEU A C 1
ATOM 1149 O O . LEU A 1 160 ? -7.944 0.321 53.113 1.00 71.25 160 LEU A O 1
ATOM 1153 N N . CYS A 1 161 ? -7.670 1.947 51.596 1.00 71.31 161 CYS A N 1
ATOM 1154 C CA . CYS A 1 161 ? -7.285 2.971 52.573 1.00 71.31 161 CYS A CA 1
ATOM 1155 C C . CYS A 1 161 ? -8.449 3.393 53.493 1.00 71.31 161 CYS A C 1
ATOM 1157 O O . CYS A 1 161 ? -8.236 3.644 54.680 1.00 71.31 161 CYS A O 1
ATOM 1159 N N . GLY A 1 162 ? -9.684 3.436 52.986 1.00 69.12 162 GLY A N 1
ATOM 1160 C CA . GLY A 1 162 ? -10.875 3.706 53.800 1.00 69.12 162 GLY A CA 1
ATOM 1161 C C . GLY A 1 162 ? -11.197 2.572 54.782 1.00 69.12 162 GLY A C 1
ATOM 1162 O O . GLY A 1 162 ? -11.419 2.816 55.970 1.00 69.12 162 GLY A O 1
ATOM 1163 N N . ALA A 1 163 ? -11.146 1.321 54.314 1.00 67.81 163 ALA A N 1
ATOM 1164 C CA . ALA A 1 163 ? -11.433 0.142 55.133 1.00 67.81 163 ALA A CA 1
ATOM 1165 C C . ALA A 1 163 ? -10.414 -0.057 56.271 1.00 67.81 163 ALA A C 1
ATOM 1167 O O . ALA A 1 163 ? -10.790 -0.385 57.398 1.00 67.81 163 ALA A O 1
ATOM 1168 N N . SER A 1 164 ? -9.129 0.204 56.012 1.00 64.31 164 SER A N 1
ATOM 1169 C CA . SER A 1 164 ? -8.072 0.095 57.029 1.00 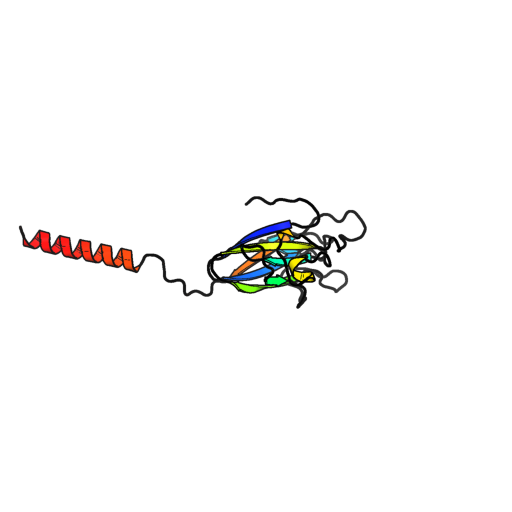64.31 164 SER A CA 1
ATOM 1170 C C . SER A 1 164 ? -8.208 1.124 58.160 1.00 64.31 164 SER A C 1
ATOM 1172 O O . SER A 1 164 ? -7.919 0.804 59.314 1.00 64.31 164 SER A O 1
ATOM 1174 N N . ARG A 1 165 ? -8.714 2.334 57.878 1.00 63.19 165 ARG A N 1
ATOM 1175 C CA . ARG A 1 165 ? -9.006 3.342 58.915 1.00 63.19 165 ARG A CA 1
ATOM 1176 C C . ARG A 1 165 ? -10.200 2.953 59.788 1.00 63.19 165 ARG A C 1
ATOM 1178 O O . ARG A 1 165 ? -10.125 3.109 61.004 1.00 63.19 165 ARG A O 1
ATOM 1185 N N . LEU A 1 166 ? -11.256 2.393 59.198 1.00 62.53 166 LEU A N 1
ATOM 1186 C CA . LEU A 1 166 ? -12.458 1.966 59.929 1.00 62.53 166 LEU A CA 1
ATOM 1187 C C . LEU A 1 166 ? -12.200 0.753 60.831 1.00 62.53 166 LEU A C 1
ATOM 1189 O O . LEU A 1 166 ? -12.703 0.691 61.952 1.00 62.53 166 LEU A O 1
ATOM 1193 N N . LEU A 1 167 ? -11.374 -0.191 60.377 1.00 62.03 167 LEU A N 1
ATOM 1194 C CA . LEU A 1 167 ? -10.974 -1.351 61.178 1.00 62.03 167 LEU A CA 1
ATOM 1195 C C . LEU A 1 167 ? -10.083 -0.967 62.367 1.00 62.03 167 LEU A C 1
ATOM 1197 O O . LEU A 1 167 ? -10.134 -1.621 63.407 1.00 62.03 167 LEU A O 1
ATOM 1201 N N . ARG A 1 168 ? -9.297 0.109 62.241 1.00 62.53 168 ARG A N 1
ATOM 1202 C CA . ARG A 1 168 ? -8.414 0.604 63.306 1.00 62.53 168 ARG A CA 1
ATOM 1203 C C . ARG A 1 168 ? -9.146 1.416 64.379 1.00 62.53 168 ARG A C 1
ATOM 1205 O O . ARG A 1 168 ? -8.643 1.505 65.486 1.00 62.53 168 ARG A O 1
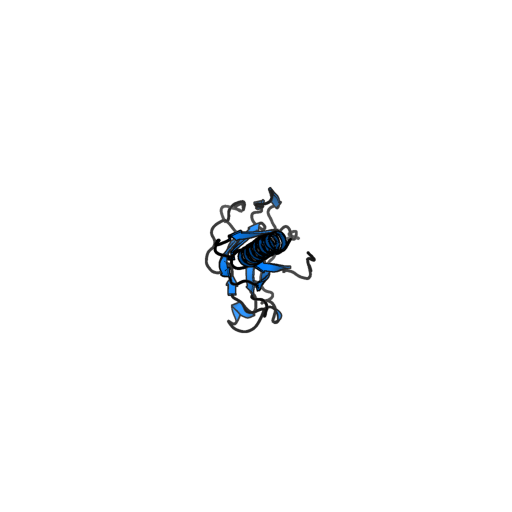ATOM 1212 N N . GLN A 1 169 ? -10.317 1.973 64.069 1.00 58.97 169 GLN A N 1
ATOM 1213 C CA . GLN A 1 169 ? -11.168 2.689 65.033 1.00 58.97 169 GLN A CA 1
ATOM 1214 C C . GLN A 1 169 ? -12.101 1.770 65.843 1.00 58.97 169 GLN A C 1
ATOM 1216 O O . GLN A 1 169 ? -12.763 2.234 66.765 1.00 58.97 169 GLN A O 1
ATOM 1221 N N . ARG A 1 170 ? -12.187 0.481 65.489 1.00 54.03 170 ARG A N 1
ATOM 1222 C CA . ARG A 1 170 ? -13.047 -0.520 66.148 1.00 54.03 170 ARG A CA 1
ATOM 1223 C C . ARG A 1 170 ? -12.298 -1.465 67.104 1.00 54.03 170 ARG A C 1
ATOM 1225 O O . ARG A 1 170 ? -12.903 -2.419 67.586 1.00 54.03 170 ARG A O 1
ATOM 1232 N N . ARG A 1 171 ? -11.009 -1.227 67.350 1.00 50.44 171 ARG A N 1
ATOM 1233 C CA . ARG A 1 171 ? -10.197 -1.879 68.390 1.00 50.44 171 ARG A CA 1
ATOM 1234 C C . ARG A 1 171 ? -9.821 -0.851 69.441 1.00 50.44 171 ARG A C 1
ATOM 1236 O O . ARG A 1 171 ? -9.706 -1.267 70.609 1.00 50.44 171 ARG A O 1
#

Sequence (171 aa):
MGERRRGHHAIQSVQLVGQRLTAITYGYGGGVSLTGPIIPAGGLAPYLSLFDASGNFLVSTYYGVTCPSGANTFNGNCYDVEMDGGLLAPGTYQISITAWENLSDAENQGTGTLADGFTGLGNLGTGDRALDYAFDVVLTSNATAPEPGSLTSLALAAALCGASRLLRQRR

Radius of gyration: 23.14 Å; Cα contacts (8 Å, |Δi|>4): 369; chains: 1; bounding box: 36×29×87 Å

Mean predicted aligned error: 10.97 Å

Nearest PDB structures (foldseek):
  4tlg-assembly2_B  TM=5.217E-01  e=2.538E-02  Homo sapiens
  7rrm-assembly2_B-2  TM=6.205E-01  e=6.599E-02  Homo sapiens
  4tlg-assembly1_A  TM=4.643E-01  e=4.452E-02  Homo sapiens
  7kvf-assembly1_B  TM=4.055E-01  e=1.097E+00  Homo sapiens
  7czf-assembly2_D  TM=4.318E-01  e=1.374E+00  Homo sapiens

pLDDT: mean 81.62, std 15.95, range [34.22, 97.56]

Foldseek 3Di:
DDWDDDPQKTKDKDFDAFWWKKKWKAAQQWFAAPVGDTQDHLFALKKKWKAFPVQATQDIQPPDADQDPGYGDDPNHHSIGMDTSGTDHGGMMMMMIGHPQFAQPCVVVVHDGCVVDTPPDHDRDPDPRPNRMDMDMDIGDPPDDDDPPPVVVVVVVVVVVVVVVVVVVVD